Protein AF-A0A378PKY6-F1 (afdb_monomer)

Radius of gyration: 13.47 Å; Cα contacts (8 Å, |Δi|>4): 8; chains: 1; bounding box: 31×15×34 Å

Mean predicted aligned error: 8.28 Å

Sequence (54 aa):
MSIISLVALAFGMSMDAFATAIAKGATYQNPSLTRALKAGVLFGVIEGVAPIIG

pLDDT: mean 74.72, std 7.96, range [53.31, 85.75]

Secondary structure (DSSP, 8-state):
--HHHHHHHHHHHHHHHHHHHHHHHHH-SS--HHHHHHHHHHHHHHHHHHHHH-

Solvent-accessible surface area (backbone atoms only — not comparable to full-atom values): 3210 Å² total; per-residue (Å²): 134,56,71,67,58,53,52,51,51,53,50,50,58,52,48,55,55,49,52,52,51,50,57,54,52,76,69,42,94,67,86,51,66,69,56,56,50,51,50,50,50,54,49,50,51,50,64,65,43,38,75,75,79,102

Structure (mmCIF, N/CA/C/O backbone):
data_AF-A0A378PKY6-F1
#
_entry.id   AF-A0A378PKY6-F1
#
loop_
_atom_site.group_PDB
_atom_site.id
_atom_site.type_symbol
_atom_site.label_atom_id
_atom_site.label_alt_id
_atom_site.label_comp_id
_atom_site.label_asym_id
_atom_site.label_entity_id
_atom_site.label_seq_id
_atom_site.pdbx_PDB_ins_code
_atom_site.Cartn_x
_atom_site.Cartn_y
_atom_site.Cartn_z
_atom_site.occupancy
_atom_site.B_iso_or_equiv
_atom_site.auth_seq_id
_atom_site.auth_comp_id
_atom_site.auth_asym_id
_atom_site.auth_atom_id
_atom_site.pdbx_PDB_model_num
ATOM 1 N N . MET A 1 1 ? 16.707 5.804 -17.407 1.00 56.03 1 MET A N 1
ATOM 2 C CA . MET A 1 1 ? 16.070 5.888 -16.075 1.00 56.03 1 MET A CA 1
ATOM 3 C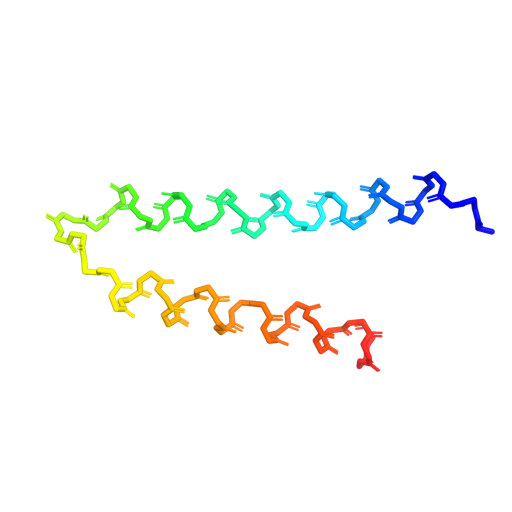 C . MET A 1 1 ? 16.958 5.138 -15.098 1.00 56.03 1 MET A C 1
ATOM 5 O O . MET A 1 1 ? 17.163 3.948 -15.294 1.00 56.03 1 MET A O 1
ATOM 9 N N . SER A 1 2 ? 17.580 5.832 -14.140 1.00 84.19 2 SER A N 1
ATOM 10 C CA . SER A 1 2 ? 18.433 5.176 -13.140 1.00 84.19 2 SER A CA 1
ATOM 11 C C . SER A 1 2 ? 17.560 4.409 -12.147 1.00 84.19 2 SER A C 1
ATOM 13 O O . SER A 1 2 ? 16.521 4.919 -11.731 1.00 84.19 2 SER A O 1
ATOM 15 N N . ILE A 1 3 ? 17.989 3.213 -11.739 1.00 85.12 3 ILE A N 1
ATOM 16 C CA . ILE A 1 3 ? 17.343 2.414 -10.679 1.00 85.12 3 ILE A CA 1
ATOM 17 C C . ILE A 1 3 ? 17.158 3.235 -9.398 1.00 85.12 3 ILE A C 1
ATOM 19 O O . ILE A 1 3 ? 16.145 3.104 -8.721 1.00 85.12 3 ILE A O 1
ATOM 23 N N . ILE A 1 4 ? 18.083 4.154 -9.122 1.00 85.75 4 ILE A N 1
ATOM 24 C CA . ILE A 1 4 ? 18.012 5.073 -7.983 1.00 85.75 4 ILE A CA 1
ATOM 25 C C . ILE A 1 4 ? 16.775 5.978 -8.082 1.00 85.75 4 ILE A C 1
ATOM 27 O O . ILE A 1 4 ? 16.081 6.178 -7.092 1.00 85.75 4 ILE A O 1
ATOM 31 N N . SER A 1 5 ? 16.460 6.488 -9.276 1.00 85.31 5 SER A N 1
ATOM 32 C CA . SER A 1 5 ? 15.279 7.330 -9.506 1.00 85.31 5 SER A CA 1
ATOM 33 C C . SER A 1 5 ? 13.978 6.535 -9.406 1.00 85.31 5 SER A C 1
ATOM 35 O O . SER A 1 5 ? 13.005 7.049 -8.867 1.00 85.31 5 SER A O 1
ATOM 37 N N . LEU A 1 6 ? 13.964 5.284 -9.882 1.00 84.12 6 LEU A N 1
ATOM 38 C CA . LEU A 1 6 ? 12.808 4.389 -9.758 1.00 84.12 6 LEU A CA 1
ATOM 39 C C . LEU A 1 6 ? 12.500 4.095 -8.284 1.00 84.12 6 LEU A C 1
ATOM 41 O O . LEU A 1 6 ? 11.357 4.213 -7.854 1.00 84.12 6 LEU A O 1
ATOM 45 N N . VAL A 1 7 ? 13.536 3.762 -7.508 1.00 84.06 7 VAL A N 1
ATOM 46 C CA . VAL A 1 7 ? 13.409 3.494 -6.072 1.00 84.06 7 VAL A CA 1
ATOM 47 C C . VAL A 1 7 ? 12.982 4.754 -5.326 1.00 84.06 7 VAL A C 1
ATOM 49 O O . VAL A 1 7 ? 12.075 4.673 -4.510 1.00 84.06 7 VAL A O 1
ATOM 52 N N . ALA A 1 8 ? 13.567 5.916 -5.633 1.00 84.56 8 ALA A N 1
ATOM 53 C CA . ALA A 1 8 ? 13.195 7.182 -5.002 1.00 84.56 8 ALA A CA 1
ATOM 54 C C . ALA A 1 8 ? 11.740 7.591 -5.300 1.00 84.56 8 ALA A C 1
ATOM 56 O O . ALA A 1 8 ? 11.037 8.020 -4.389 1.00 84.56 8 ALA A O 1
ATOM 57 N N . LEU A 1 9 ? 11.266 7.414 -6.540 1.00 83.00 9 LEU A N 1
ATOM 58 C CA . LEU A 1 9 ? 9.869 7.673 -6.915 1.00 83.00 9 LEU A CA 1
ATOM 59 C C . LEU A 1 9 ? 8.898 6.703 -6.241 1.00 83.00 9 LEU A C 1
ATOM 61 O O . LEU A 1 9 ? 7.883 7.133 -5.698 1.00 83.00 9 LEU A O 1
ATOM 65 N N . ALA A 1 10 ? 9.227 5.409 -6.236 1.00 80.69 10 ALA A N 1
ATOM 66 C CA . ALA A 1 10 ? 8.425 4.400 -5.553 1.00 80.69 10 ALA A CA 1
ATOM 67 C C . ALA A 1 10 ? 8.341 4.677 -4.043 1.00 80.69 10 ALA A C 1
A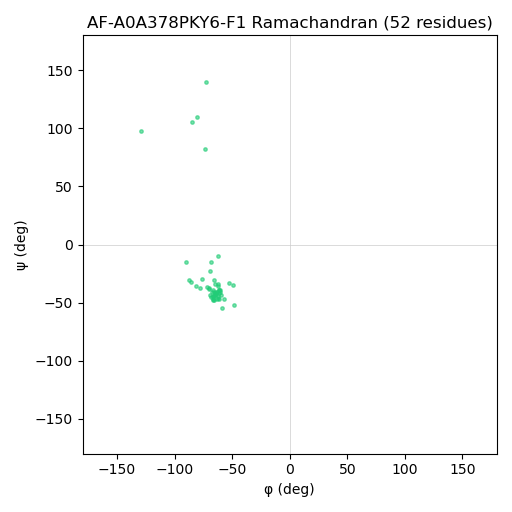TOM 69 O O . ALA A 1 10 ? 7.277 4.535 -3.445 1.00 80.69 10 ALA A O 1
ATOM 70 N N . PHE A 1 11 ? 9.442 5.129 -3.434 1.00 80.06 11 PHE A N 1
ATOM 71 C CA . PHE A 1 11 ? 9.463 5.529 -2.028 1.00 80.06 11 PHE A CA 1
ATOM 72 C C . PHE A 1 11 ? 8.634 6.788 -1.763 1.00 80.06 11 PHE A C 1
ATOM 74 O O . PHE A 1 11 ? 7.926 6.831 -0.762 1.00 80.06 11 PHE A O 1
ATOM 81 N N . GLY A 1 12 ? 8.697 7.783 -2.654 1.00 81.81 12 GLY A N 1
ATOM 82 C CA . GLY A 1 12 ? 7.889 9.001 -2.573 1.00 81.81 12 GLY A CA 1
ATOM 83 C C . GLY A 1 12 ? 6.390 8.700 -2.589 1.00 81.81 12 GLY A C 1
ATOM 84 O O . GLY A 1 12 ? 5.701 9.029 -1.628 1.00 81.81 12 GLY A O 1
ATOM 85 N N . MET A 1 13 ? 5.908 7.964 -3.599 1.00 81.88 13 MET A N 1
ATOM 86 C CA . MET A 1 13 ? 4.491 7.565 -3.663 1.00 81.88 13 MET A CA 1
ATOM 87 C C . MET A 1 13 ? 4.074 6.701 -2.464 1.00 81.88 13 MET A C 1
ATOM 89 O O . MET A 1 13 ? 3.010 6.892 -1.879 1.00 81.88 13 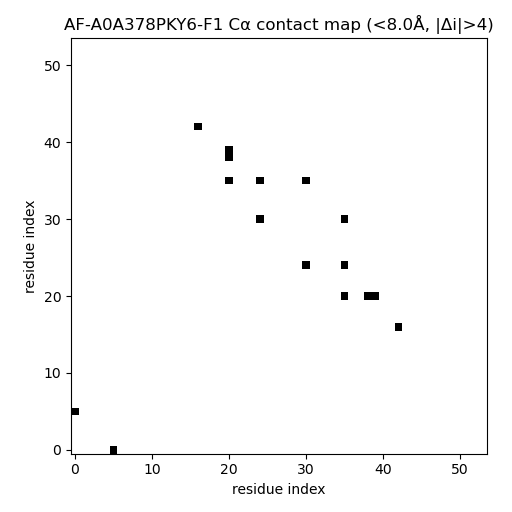MET A O 1
ATOM 93 N N . SER A 1 14 ? 4.942 5.789 -2.013 1.00 80.69 14 SER A N 1
ATOM 94 C CA . SER A 1 14 ? 4.655 4.989 -0.818 1.00 80.69 14 SER A CA 1
ATOM 95 C C . SER A 1 14 ? 4.588 5.827 0.468 1.00 80.69 14 SER A C 1
ATOM 97 O O . SER A 1 14 ? 3.857 5.449 1.389 1.00 80.69 14 SER A O 1
ATOM 99 N N . MET A 1 15 ? 5.341 6.930 0.571 1.00 81.25 15 MET A N 1
ATOM 100 C CA . MET A 1 15 ? 5.279 7.851 1.713 1.00 81.25 15 MET A CA 1
ATOM 101 C C . MET A 1 15 ? 3.965 8.636 1.739 1.00 81.25 15 MET A C 1
ATOM 103 O O . MET A 1 15 ? 3.395 8.797 2.820 1.00 81.25 15 MET A O 1
ATOM 107 N N . ASP A 1 16 ? 3.447 9.054 0.583 1.00 77.38 16 ASP A N 1
ATOM 108 C CA . ASP A 1 16 ? 2.161 9.758 0.483 1.00 77.38 16 ASP A CA 1
ATOM 109 C C . ASP A 1 16 ? 0.997 8.854 0.935 1.00 77.38 16 ASP A C 1
ATOM 111 O O . ASP A 1 16 ? 0.151 9.249 1.752 1.00 77.38 16 ASP A O 1
ATOM 115 N N . ALA A 1 17 ? 1.020 7.586 0.513 1.00 76.06 17 ALA A N 1
ATOM 116 C CA . ALA A 1 17 ? 0.098 6.544 0.969 1.00 76.06 17 ALA A CA 1
ATOM 117 C C . ALA A 1 17 ? 0.125 6.358 2.496 1.00 76.06 17 ALA A C 1
ATOM 119 O O . ALA A 1 17 ? -0.911 6.295 3.170 1.00 76.06 17 ALA A O 1
ATOM 120 N N . PHE A 1 18 ? 1.335 6.285 3.055 1.00 75.50 18 PHE A N 1
ATOM 121 C CA . PHE A 1 18 ? 1.572 6.054 4.475 1.00 75.50 18 PHE A CA 1
ATOM 122 C C . PHE A 1 18 ? 1.144 7.248 5.336 1.00 75.50 18 PHE A C 1
ATOM 124 O O . PHE A 1 18 ? 0.467 7.068 6.351 1.00 75.50 18 PHE A O 1
ATOM 131 N N . ALA A 1 19 ? 1.462 8.472 4.907 1.00 76.62 19 ALA A N 1
ATOM 132 C CA . ALA A 1 19 ? 1.036 9.698 5.574 1.00 76.62 19 ALA A CA 1
ATOM 133 C C . ALA A 1 19 ? -0.495 9.805 5.621 1.00 76.62 19 ALA A C 1
ATOM 135 O O . ALA A 1 19 ? -1.068 10.127 6.665 1.00 76.62 19 ALA A O 1
ATOM 136 N N . THR A 1 20 ? -1.172 9.442 4.529 1.00 75.06 20 THR A N 1
ATOM 137 C CA . THR A 1 20 ? -2.639 9.434 4.453 1.00 75.06 20 THR A CA 1
ATOM 138 C C . THR A 1 20 ? -3.249 8.370 5.372 1.00 75.06 20 THR A C 1
ATOM 140 O O . THR A 1 20 ? -4.249 8.629 6.047 1.00 75.06 20 THR A O 1
ATOM 143 N N . ALA A 1 21 ? -2.630 7.187 5.467 1.00 73.19 21 ALA A N 1
ATOM 144 C CA . ALA A 1 21 ? -3.051 6.130 6.387 1.00 73.19 21 ALA A CA 1
ATOM 145 C C . ALA A 1 21 ? -2.881 6.532 7.863 1.00 73.19 21 ALA A C 1
ATOM 147 O O . ALA A 1 21 ? -3.791 6.294 8.661 1.00 73.19 21 ALA A O 1
ATOM 148 N N . ILE A 1 22 ? -1.773 7.194 8.222 1.00 70.69 22 ILE A N 1
ATOM 149 C CA . ILE A 1 22 ? -1.554 7.729 9.576 1.00 70.69 22 ILE A CA 1
ATOM 150 C C . ILE A 1 22 ? -2.539 8.858 9.885 1.00 70.69 22 ILE A C 1
ATOM 152 O O . ILE A 1 22 ? -3.178 8.824 10.933 1.00 70.69 22 ILE A O 1
ATOM 156 N N . ALA A 1 23 ? -2.723 9.824 8.981 1.00 71.25 23 ALA A N 1
ATOM 157 C CA . ALA A 1 23 ? -3.656 10.937 9.177 1.00 71.25 23 ALA A CA 1
ATOM 158 C C . ALA A 1 23 ? -5.110 10.451 9.338 1.00 71.25 23 ALA A C 1
ATOM 160 O O . ALA A 1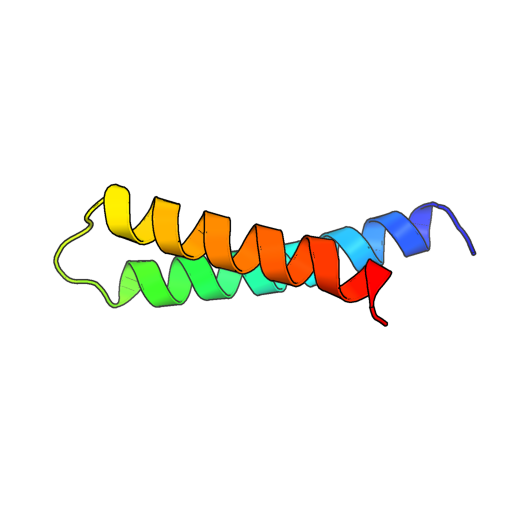 23 ? -5.862 10.941 10.187 1.00 71.25 23 ALA A O 1
ATOM 161 N N . LYS A 1 24 ? -5.503 9.427 8.570 1.00 67.75 24 LYS A N 1
ATOM 162 C CA . LYS A 1 24 ? -6.815 8.782 8.702 1.00 67.75 24 LYS A CA 1
ATOM 163 C C . LYS A 1 24 ? -6.912 7.933 9.973 1.00 67.75 24 LYS A C 1
ATOM 165 O O . LYS A 1 24 ? -7.952 7.932 10.617 1.00 67.75 24 LYS A O 1
ATOM 170 N N . GLY A 1 25 ? -5.840 7.256 10.380 1.00 66.81 25 GLY A N 1
ATOM 171 C CA . GLY A 1 25 ? -5.775 6.508 11.640 1.00 66.81 25 GLY A CA 1
ATOM 172 C C . GLY A 1 25 ? -5.860 7.403 12.881 1.00 66.81 25 GLY A C 1
ATOM 173 O O . GLY A 1 25 ? -6.589 7.078 13.812 1.00 66.81 25 GLY A O 1
ATOM 174 N N . ALA A 1 26 ? -5.193 8.559 12.865 1.00 66.94 26 ALA A N 1
ATOM 175 C CA . ALA A 1 26 ? -5.162 9.526 13.966 1.00 66.94 26 ALA A CA 1
ATOM 176 C C . ALA A 1 26 ? -6.506 10.240 14.195 1.00 66.94 26 ALA A C 1
ATOM 178 O O . ALA A 1 26 ? -6.776 10.719 15.293 1.00 66.94 26 ALA A O 1
ATOM 179 N N . THR A 1 27 ? -7.364 10.300 13.173 1.00 64.06 27 THR A N 1
ATOM 180 C CA . THR A 1 27 ? -8.699 10.915 13.256 1.00 64.06 27 THR A CA 1
ATOM 181 C C . THR A 1 27 ? -9.799 9.928 13.666 1.00 64.06 27 THR A C 1
ATOM 183 O O . THR A 1 27 ? -10.872 10.353 14.099 1.00 64.06 27 THR A O 1
ATOM 186 N N . TYR A 1 28 ? -9.556 8.612 13.606 1.00 63.94 28 TYR A N 1
ATOM 187 C CA . TYR A 1 28 ? -10.510 7.603 14.076 1.00 63.94 28 TYR A CA 1
ATOM 188 C C . TYR A 1 28 ? -10.367 7.366 15.589 1.00 63.94 28 TYR A C 1
ATOM 190 O O . TYR A 1 28 ? -9.495 6.633 16.039 1.00 63.94 28 TYR A O 1
ATOM 198 N N . GLN A 1 29 ? -11.312 7.887 16.378 1.00 58.16 29 GLN A N 1
ATOM 199 C CA . GLN A 1 29 ? -11.430 7.625 17.828 1.00 58.16 29 GLN A CA 1
ATOM 200 C C . GLN A 1 29 ? -11.683 6.141 18.193 1.00 58.16 29 GLN A C 1
ATOM 202 O O . GLN A 1 29 ? -11.618 5.778 19.362 1.00 58.16 29 GLN A O 1
ATOM 207 N N . ASN A 1 30 ? -11.966 5.273 17.211 1.00 57.78 30 ASN A N 1
ATOM 208 C CA . ASN A 1 30 ? -12.123 3.826 17.382 1.00 57.78 30 ASN A CA 1
ATOM 209 C C . ASN A 1 30 ? -11.246 3.088 16.352 1.00 57.78 30 ASN A C 1
ATOM 211 O O . ASN A 1 30 ? -11.671 2.942 15.197 1.00 57.78 30 ASN A O 1
ATOM 215 N N . PRO A 1 31 ? -10.034 2.637 16.727 1.00 59.62 31 PRO A N 1
ATOM 216 C CA . PRO A 1 31 ? -9.100 1.992 15.812 1.00 59.62 31 PRO A CA 1
ATOM 217 C C . PRO A 1 31 ? -9.573 0.572 15.477 1.00 59.62 31 PRO A C 1
ATOM 219 O O . PRO A 1 31 ? -9.137 -0.419 16.055 1.00 59.62 31 PRO A O 1
ATOM 2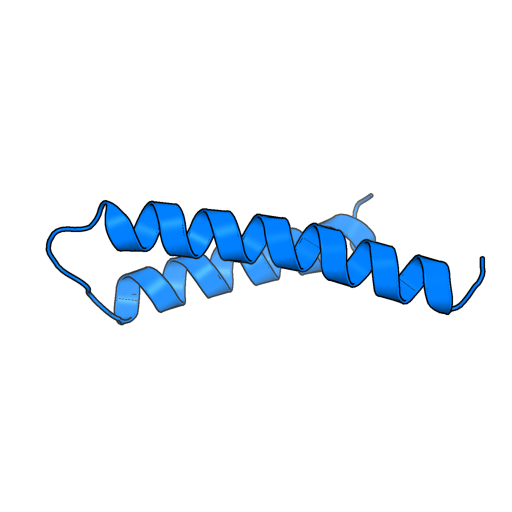22 N N . SER A 1 32 ? -10.494 0.446 14.521 1.00 69.06 32 SER A N 1
ATOM 223 C CA . SER A 1 32 ? -10.855 -0.859 13.967 1.00 69.06 32 SER A CA 1
ATOM 224 C 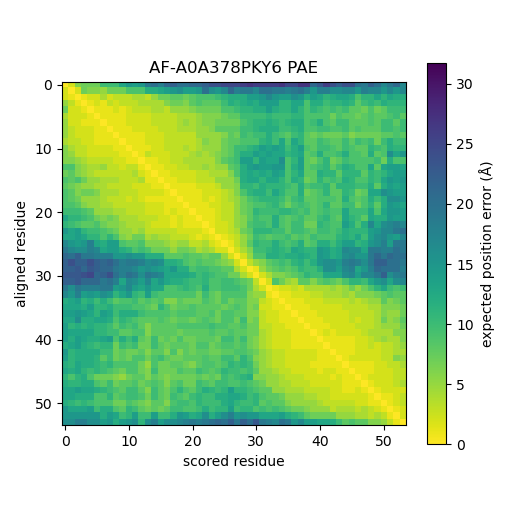C . SER A 1 32 ? -9.810 -1.262 12.926 1.00 69.06 32 SER A C 1
ATOM 226 O O . SER A 1 32 ? -9.774 -0.693 11.829 1.00 69.06 32 SER A O 1
ATOM 228 N N . LEU A 1 33 ? -8.998 -2.268 13.255 1.00 68.19 33 LEU A N 1
ATOM 229 C CA . LEU A 1 33 ? -7.996 -2.882 12.370 1.00 68.19 33 LEU A CA 1
ATOM 230 C C . LEU A 1 33 ? -8.585 -3.244 10.996 1.00 68.19 33 LEU A C 1
ATOM 232 O O . LEU A 1 33 ? -7.950 -3.054 9.965 1.00 68.19 33 LEU A O 1
ATOM 236 N N . THR A 1 34 ? -9.854 -3.647 10.964 1.00 71.56 34 THR A N 1
ATOM 237 C CA . THR A 1 34 ? -10.620 -3.956 9.750 1.00 71.56 34 THR A CA 1
ATOM 238 C C . THR A 1 34 ? -10.800 -2.763 8.804 1.00 71.56 34 THR A C 1
ATOM 240 O O . THR A 1 34 ? -10.787 -2.948 7.588 1.00 71.56 34 THR A O 1
ATOM 243 N N . ARG A 1 35 ? -10.963 -1.533 9.319 1.00 70.62 35 ARG A N 1
ATOM 244 C CA . ARG A 1 35 ? -11.065 -0.322 8.475 1.00 70.62 35 ARG A CA 1
ATOM 245 C C . ARG A 1 35 ? -9.704 0.130 7.966 1.00 70.62 35 ARG A C 1
ATOM 247 O O . ARG A 1 35 ? -9.621 0.532 6.812 1.00 70.62 35 ARG A O 1
ATOM 254 N N . ALA A 1 36 ? -8.661 0.021 8.788 1.00 73.06 36 ALA A N 1
ATOM 255 C CA . ALA A 1 36 ? -7.291 0.290 8.358 1.00 73.06 36 ALA A CA 1
ATOM 256 C C . ALA A 1 36 ? -6.869 -0.682 7.244 1.00 73.06 36 ALA A C 1
ATOM 258 O O . ALA A 1 36 ? -6.371 -0.246 6.211 1.00 73.06 36 ALA A O 1
ATOM 259 N N . LEU A 1 37 ? -7.180 -1.976 7.400 1.00 74.50 37 LEU A N 1
ATOM 260 C CA . LEU A 1 37 ? -6.924 -2.996 6.383 1.00 74.50 37 LEU A CA 1
ATOM 261 C C . LEU A 1 37 ? -7.695 -2.708 5.086 1.00 74.50 37 LEU A C 1
ATOM 263 O O . LEU A 1 37 ? -7.107 -2.719 4.011 1.00 74.50 37 LEU A O 1
ATOM 267 N N . LYS A 1 38 ? -8.994 -2.382 5.172 1.00 74.94 38 LYS A N 1
ATOM 268 C CA . LYS A 1 38 ? -9.797 -1.994 3.997 1.00 74.94 38 LYS A CA 1
ATOM 269 C C . LYS A 1 38 ? -9.243 -0.758 3.287 1.00 74.94 38 LYS A C 1
ATOM 271 O O . LYS A 1 38 ? -9.198 -0.746 2.062 1.00 74.94 38 LYS A O 1
ATOM 276 N N . ALA A 1 39 ? -8.840 0.268 4.035 1.00 74.00 39 ALA A N 1
ATOM 277 C CA . ALA A 1 39 ? -8.272 1.487 3.467 1.00 74.00 39 ALA A CA 1
ATOM 278 C C . ALA A 1 39 ? -6.913 1.223 2.803 1.00 74.00 39 ALA A C 1
ATOM 280 O O . ALA A 1 39 ? -6.704 1.663 1.679 1.00 74.00 39 ALA A O 1
ATOM 281 N N . GLY A 1 40 ? -6.034 0.456 3.456 1.00 74.00 40 GLY A N 1
ATOM 282 C CA . GLY A 1 40 ? -4.732 0.072 2.909 1.00 74.00 40 GLY A CA 1
ATOM 283 C C . GLY A 1 40 ? -4.841 -0.801 1.659 1.00 74.00 40 GLY A C 1
ATOM 284 O O . GLY A 1 40 ? -4.128 -0.562 0.693 1.00 74.00 40 GLY A O 1
ATOM 285 N N . VAL A 1 41 ? -5.775 -1.760 1.631 1.00 78.81 41 VAL A N 1
ATOM 286 C CA . VAL A 1 41 ? -6.036 -2.588 0.440 1.00 78.81 41 VAL A CA 1
ATOM 287 C C . VAL A 1 41 ? -6.599 -1.744 -0.702 1.00 78.81 41 VAL A C 1
ATOM 289 O O . VAL A 1 41 ? -6.139 -1.880 -1.828 1.00 78.81 41 VAL A O 1
ATOM 292 N N . LEU A 1 42 ? -7.556 -0.851 -0.429 1.00 80.25 42 LEU A N 1
ATOM 293 C CA . LEU A 1 42 ? -8.122 0.020 -1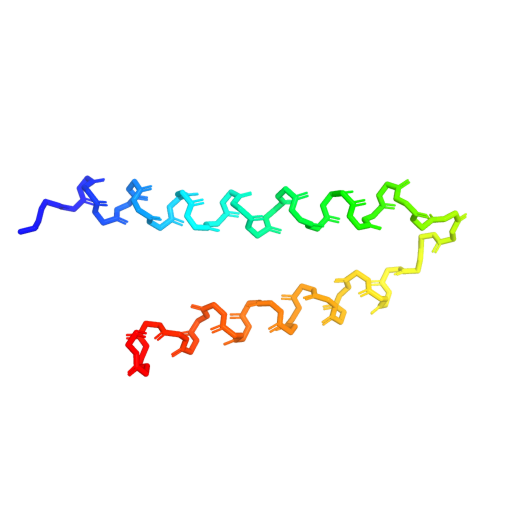.462 1.00 80.25 42 LEU A CA 1
ATOM 294 C C . LEU A 1 42 ? -7.049 0.938 -2.062 1.00 80.25 42 LEU A C 1
ATOM 296 O O . LEU A 1 42 ? -6.950 1.040 -3.279 1.00 80.25 42 LEU A O 1
ATOM 300 N N . PHE A 1 43 ? -6.230 1.561 -1.212 1.00 74.88 43 PHE A N 1
ATOM 301 C CA . PHE A 1 43 ? -5.161 2.451 -1.652 1.00 74.88 43 PHE A CA 1
ATOM 302 C C . PHE A 1 43 ? -4.076 1.683 -2.409 1.00 74.88 43 PHE A C 1
ATOM 304 O O . PHE A 1 43 ? -3.749 2.053 -3.522 1.00 74.88 43 PHE A O 1
ATOM 311 N N . GLY A 1 44 ? -3.595 0.553 -1.882 1.00 74.44 44 GLY A N 1
ATOM 312 C CA . GLY A 1 44 ? -2.578 -0.262 -2.551 1.00 74.44 44 GLY A CA 1
ATOM 313 C C . GLY A 1 44 ? -3.031 -0.838 -3.896 1.00 74.44 44 GLY A C 1
ATOM 314 O O . GLY A 1 44 ? -2.228 -0.929 -4.819 1.00 74.44 44 GLY A O 1
ATOM 315 N N . VAL A 1 45 ? -4.315 -1.189 -4.041 1.00 81.88 45 VAL A N 1
ATOM 316 C CA . VAL A 1 45 ? -4.872 -1.611 -5.337 1.00 81.88 45 VAL A CA 1
ATOM 317 C C . VAL A 1 45 ? -4.928 -0.435 -6.309 1.00 81.88 45 VAL A C 1
ATOM 319 O O . VAL A 1 45 ? -4.524 -0.595 -7.455 1.00 81.88 45 VAL A O 1
ATOM 322 N N . ILE A 1 46 ? -5.385 0.741 -5.875 1.00 81.81 46 ILE A N 1
ATOM 323 C CA . ILE A 1 46 ? -5.449 1.927 -6.739 1.00 81.81 46 ILE A CA 1
ATOM 324 C C . ILE A 1 46 ? -4.040 2.381 -7.141 1.00 81.81 46 ILE A C 1
ATOM 326 O O . ILE A 1 46 ? -3.792 2.539 -8.329 1.00 81.81 46 ILE A O 1
ATOM 330 N N . GLU A 1 47 ? -3.104 2.500 -6.198 1.00 75.56 47 GLU A N 1
ATOM 331 C CA . GLU A 1 47 ? -1.711 2.899 -6.448 1.00 75.56 47 GLU A CA 1
ATOM 332 C C . GLU A 1 47 ? -0.952 1.875 -7.299 1.00 75.56 47 GLU A C 1
ATOM 334 O O . GLU A 1 47 ? -0.081 2.237 -8.078 1.00 75.56 47 GLU A O 1
ATOM 339 N N . GLY A 1 48 ? -1.262 0.582 -7.146 1.00 77.00 48 GLY A N 1
ATOM 340 C CA . GLY A 1 48 ? -0.653 -0.490 -7.934 1.00 77.00 48 GLY A CA 1
ATOM 341 C C . GLY A 1 48 ? -1.209 -0.580 -9.355 1.00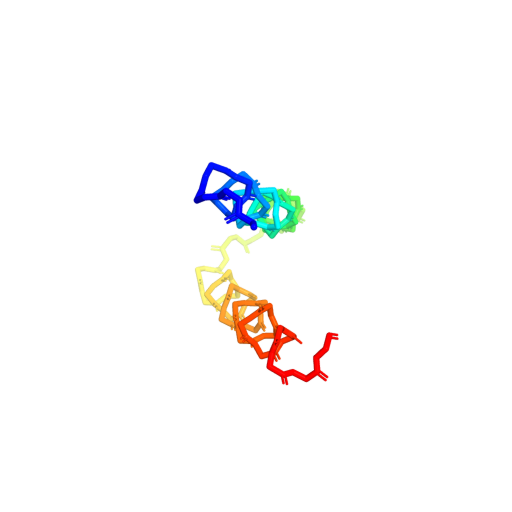 77.00 48 GLY A C 1
ATOM 342 O O . GLY A 1 48 ? -0.496 -0.981 -10.273 1.00 77.00 48 GLY A O 1
ATOM 343 N N . VAL A 1 49 ? -2.472 -0.190 -9.549 1.00 81.69 49 VAL A N 1
ATOM 344 C CA . VAL A 1 49 ? -3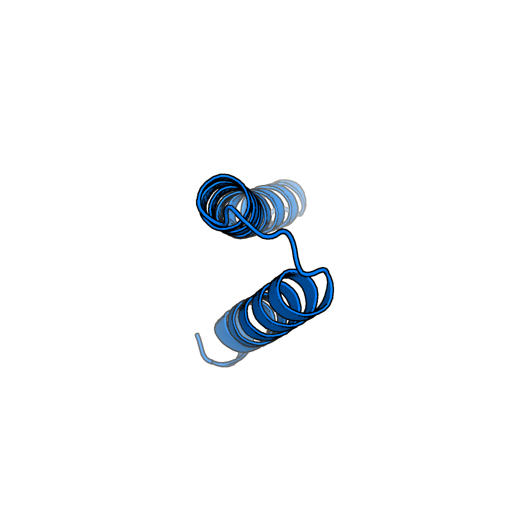.133 -0.162 -10.862 1.00 81.69 49 VAL A CA 1
ATOM 345 C C . VAL A 1 49 ? -2.889 1.163 -11.593 1.00 81.69 49 VAL A C 1
ATOM 347 O O . VAL A 1 49 ? -2.797 1.158 -12.817 1.00 81.69 49 VAL A O 1
ATOM 350 N N . ALA A 1 50 ? -2.721 2.276 -10.878 1.00 80.06 50 ALA A N 1
ATOM 351 C CA . ALA A 1 50 ? -2.418 3.592 -11.439 1.00 80.06 50 ALA A CA 1
ATOM 352 C C . ALA A 1 50 ? -1.263 3.573 -12.463 1.00 80.06 50 ALA A C 1
ATOM 354 O O . ALA A 1 50 ? -1.515 3.963 -13.594 1.00 80.06 50 ALA A O 1
ATOM 355 N N . PRO A 1 51 ? -0.066 3.016 -12.186 1.00 71.62 51 PRO A N 1
ATOM 356 C CA . PRO A 1 51 ? 1.026 2.972 -13.163 1.00 71.62 51 PRO A CA 1
ATOM 357 C C . PRO A 1 51 ? 0.758 2.036 -14.351 1.00 71.62 51 PRO A C 1
ATOM 359 O O . PRO A 1 51 ? 1.471 2.104 -15.349 1.00 71.62 51 PRO A O 1
ATOM 362 N N . ILE A 1 52 ? -0.233 1.140 -14.256 1.00 77.69 52 ILE A N 1
ATOM 363 C CA . ILE A 1 52 ? -0.664 0.288 -15.376 1.00 77.69 52 ILE A CA 1
ATOM 364 C C . ILE A 1 52 ? -1.602 1.065 -16.308 1.00 77.69 52 ILE A C 1
ATOM 366 O O . ILE A 1 52 ? -1.566 0.859 -17.520 1.00 77.69 52 ILE A O 1
ATOM 370 N N . ILE A 1 53 ? -2.443 1.939 -15.751 1.00 76.62 53 ILE A N 1
ATOM 371 C CA . ILE A 1 53 ? -3.391 2.754 -16.522 1.00 76.62 53 ILE A CA 1
ATOM 372 C C . ILE A 1 53 ? -2.732 4.048 -17.035 1.00 76.62 53 ILE A C 1
ATOM 374 O O . ILE A 1 53 ? -3.066 4.490 -18.135 1.00 76.62 53 ILE A O 1
ATOM 378 N N . GLY A 1 54 ? -1.779 4.614 -16.291 1.00 53.31 54 GLY A N 1
ATOM 379 C CA . GLY A 1 54 ? -1.078 5.862 -16.606 1.00 53.31 54 GLY A CA 1
ATOM 380 C C . GLY A 1 54 ? -0.935 6.758 -15.389 1.00 53.31 54 GLY A C 1
ATOM 381 O O . GLY A 1 54 ? -1.965 7.344 -14.988 1.00 53.31 54 GLY A O 1
#

Foldseek 3Di:
DDPVVVVVVVVVLVVVLVVVLVVVCVPDPDRDVVVSVVSSVVSCVCVVCVVVVD

Organism: NCBI:txid29433